Protein AF-A0A969H6Z1-F1 (afdb_monomer_lite)

Secondary structure (DSSP, 8-state):
-------GGGTS-HHHHHHHHHHHHHHHHHTTSS-HHHHHHHHHT---HHHHHHHHHHHHHHHHHTT---PPPHHHHHHHHHTT------

Sequence (90 aa):
MVRIEIPAWLVTDRQILDIVHATILRQANLTGGYPYVLARAHELAIISGEEREAFETMLAVEMRRKGVNPTLSSKQYNKNLLTGRESFRL

Foldseek 3Di:
DDDDDDDPVCVVDVVSVVVVVVQQVVQLVVPPRGHPVVVVVVVVPDDDPVNVVVVVVVVCVVCVVVVHHDDDDPVVVVVCVVVVNDPDPD

Structure (mmCIF, N/CA/C/O backbone):
data_AF-A0A969H6Z1-F1
#
_entry.id   AF-A0A969H6Z1-F1
#
loop_
_atom_site.group_PDB
_atom_site.id
_atom_site.type_symbol
_atom_site.label_atom_id
_atom_site.label_alt_id
_atom_site.label_comp_id
_atom_site.label_asym_id
_atom_site.label_entity_id
_atom_site.label_seq_id
_atom_site.pdbx_PDB_ins_code
_atom_site.Cartn_x
_atom_site.Cartn_y
_atom_site.Cartn_z
_atom_site.occupancy
_atom_site.B_iso_or_equiv
_atom_site.auth_seq_id
_atom_site.auth_comp_id
_atom_site.auth_asym_id
_atom_site.auth_atom_id
_atom_site.pdbx_PDB_model_num
ATOM 1 N N . MET A 1 1 ? 19.328 -2.792 -3.285 1.00 65.06 1 MET A N 1
ATOM 2 C CA . MET A 1 1 ? 18.944 -3.615 -4.453 1.00 65.06 1 MET A CA 1
ATOM 3 C C . MET A 1 1 ? 17.462 -3.927 -4.326 1.00 65.06 1 MET A C 1
ATOM 5 O O . MET A 1 1 ? 17.064 -4.400 -3.272 1.00 65.06 1 MET A O 1
ATOM 9 N N . VAL A 1 2 ? 16.651 -3.594 -5.331 1.00 82.56 2 VAL A N 1
ATOM 10 C CA . VAL A 1 2 ? 15.198 -3.850 -5.349 1.00 82.56 2 VAL A CA 1
ATOM 11 C C . VAL A 1 2 ? 14.923 -4.904 -6.416 1.00 82.56 2 VAL A C 1
ATOM 13 O O . VAL A 1 2 ? 15.480 -4.820 -7.508 1.00 82.56 2 VAL A O 1
ATOM 16 N N . ARG A 1 3 ? 14.095 -5.902 -6.096 1.00 89.81 3 ARG A N 1
ATOM 17 C CA . ARG A 1 3 ? 13.644 -6.919 -7.051 1.00 89.81 3 ARG A CA 1
ATOM 18 C C . ARG A 1 3 ? 12.316 -6.480 -7.654 1.00 89.81 3 ARG A C 1
ATOM 20 O O . ARG A 1 3 ? 11.404 -6.118 -6.918 1.00 89.81 3 ARG A O 1
ATOM 27 N N . ILE A 1 4 ? 12.225 -6.531 -8.977 1.00 87.75 4 ILE A N 1
ATOM 28 C CA . ILE A 1 4 ? 11.012 -6.218 -9.731 1.00 87.75 4 ILE A CA 1
ATOM 29 C C . ILE A 1 4 ? 10.562 -7.511 -10.394 1.00 87.75 4 ILE A C 1
ATOM 31 O O . ILE A 1 4 ? 11.324 -8.127 -11.137 1.00 87.75 4 ILE A O 1
ATOM 35 N N . GLU A 1 5 ? 9.348 -7.940 -10.085 1.00 92.06 5 GLU A N 1
ATOM 36 C CA . GLU A 1 5 ? 8.726 -9.088 -10.732 1.00 92.06 5 GLU A CA 1
ATOM 37 C C . GLU A 1 5 ? 7.793 -8.585 -11.824 1.00 92.06 5 GLU A C 1
ATOM 39 O O . GLU A 1 5 ? 7.021 -7.650 -11.611 1.00 92.06 5 GLU A O 1
ATOM 44 N N . ILE A 1 6 ? 7.887 -9.194 -13.002 1.00 90.25 6 ILE A N 1
ATOM 45 C CA . ILE A 1 6 ? 7.079 -8.841 -14.165 1.00 90.25 6 ILE A CA 1
ATOM 46 C C . ILE A 1 6 ? 6.324 -10.078 -14.661 1.00 90.25 6 ILE A C 1
ATOM 48 O O . ILE A 1 6 ? 6.869 -11.185 -14.624 1.00 90.25 6 ILE A O 1
ATOM 52 N N . PRO A 1 7 ? 5.077 -9.924 -15.132 1.00 91.44 7 PRO A N 1
ATOM 53 C CA . PRO A 1 7 ? 4.353 -11.004 -15.789 1.00 91.44 7 PRO A CA 1
ATOM 54 C C . PRO A 1 7 ? 5.104 -11.562 -17.007 1.00 91.44 7 PRO A C 1
ATOM 56 O O . PRO A 1 7 ? 5.718 -10.813 -17.763 1.00 91.44 7 PRO A O 1
ATOM 59 N N . ALA A 1 8 ? 4.997 -12.870 -17.255 1.00 90.56 8 ALA A N 1
ATOM 60 C CA . ALA A 1 8 ? 5.723 -13.529 -18.348 1.00 90.56 8 ALA A CA 1
ATOM 61 C C . ALA A 1 8 ? 5.388 -12.959 -19.742 1.00 90.56 8 ALA A C 1
ATOM 63 O O . ALA A 1 8 ? 6.267 -12.838 -20.590 1.00 90.56 8 ALA A O 1
ATOM 64 N N . TRP A 1 9 ? 4.136 -12.550 -19.964 1.00 89.75 9 TRP A N 1
ATOM 65 C CA . TRP A 1 9 ? 3.676 -11.979 -21.237 1.00 89.75 9 TRP A CA 1
ATOM 66 C C . TRP A 1 9 ? 4.285 -10.603 -21.558 1.00 89.75 9 TRP A C 1
ATOM 68 O O . TRP A 1 9 ? 4.250 -10.176 -22.706 1.00 89.75 9 TRP A O 1
ATOM 78 N N . LEU A 1 10 ? 4.874 -9.912 -20.576 1.00 89.31 10 LEU A N 1
ATOM 79 C CA . LEU A 1 10 ? 5.605 -8.657 -20.798 1.00 89.31 10 LEU A CA 1
ATOM 80 C C . LEU A 1 10 ? 7.007 -8.884 -21.365 1.00 89.31 10 LEU A C 1
ATOM 82 O O . LEU A 1 10 ? 7.580 -7.979 -21.956 1.00 89.31 10 LEU A O 1
ATOM 86 N N . VAL A 1 11 ? 7.569 -10.082 -21.196 1.00 88.81 11 VAL A N 1
ATOM 87 C CA . VAL A 1 11 ? 8.931 -10.397 -21.651 1.00 88.81 11 VAL A CA 1
ATOM 88 C C . VAL A 1 11 ? 8.987 -10.547 -23.173 1.00 88.81 11 VAL A C 1
ATOM 90 O O . VAL A 1 11 ? 10.019 -10.283 -23.785 1.00 88.81 11 VAL A O 1
ATOM 93 N N . THR A 1 12 ? 7.879 -10.956 -23.795 1.00 91.56 12 THR A N 1
ATOM 94 C CA . THR A 1 12 ? 7.794 -11.165 -25.246 1.00 91.56 12 THR A CA 1
ATOM 95 C C . THR A 1 12 ? 7.726 -9.863 -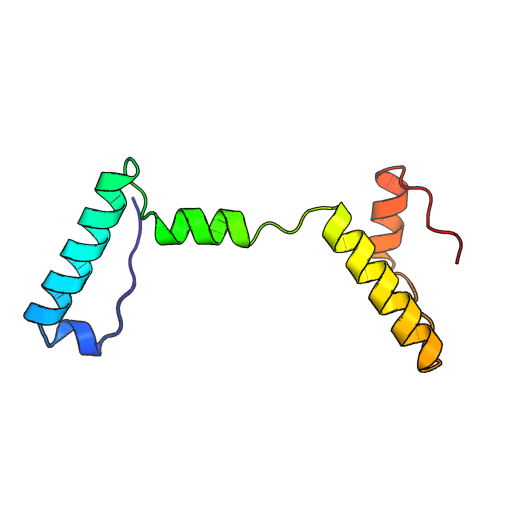26.041 1.00 91.56 12 THR A C 1
ATOM 97 O O . THR A 1 12 ? 8.134 -9.851 -27.199 1.00 91.56 12 THR A O 1
ATOM 100 N N . ASP A 1 13 ? 7.252 -8.770 -25.434 1.00 93.81 13 ASP A N 1
ATOM 101 C CA . ASP A 1 13 ? 7.202 -7.447 -26.060 1.00 93.81 13 ASP A CA 1
ATOM 102 C C . ASP A 1 13 ? 8.262 -6.524 -25.450 1.00 93.81 13 ASP A C 1
ATOM 104 O O . ASP A 1 13 ? 8.093 -5.926 -24.383 1.00 93.81 13 ASP A O 1
ATOM 108 N N . ARG A 1 14 ? 9.378 -6.390 -26.170 1.00 91.56 14 ARG A N 1
ATOM 109 C CA . ARG A 1 14 ? 10.510 -5.572 -25.734 1.00 91.56 14 ARG A CA 1
ATOM 110 C C . ARG A 1 14 ? 10.162 -4.088 -25.614 1.00 91.56 14 ARG A C 1
ATOM 112 O O . ARG A 1 14 ? 10.706 -3.423 -24.740 1.00 91.56 14 ARG A O 1
ATOM 119 N N . GLN A 1 15 ? 9.258 -3.570 -26.447 1.00 94.56 15 GLN A N 1
ATOM 120 C CA . GLN A 1 15 ? 8.897 -2.153 -26.401 1.00 94.56 15 GLN A CA 1
ATOM 121 C C . GLN A 1 15 ? 8.137 -1.838 -25.115 1.00 94.56 15 GLN A C 1
ATOM 123 O O . GLN A 1 15 ? 8.458 -0.868 -24.427 1.00 94.56 15 GLN A O 1
ATOM 128 N N . ILE A 1 16 ? 7.170 -2.683 -24.750 1.00 92.50 16 ILE A N 1
ATOM 129 C CA . ILE A 1 16 ? 6.428 -2.516 -23.497 1.00 92.50 16 ILE A CA 1
ATOM 130 C C . ILE A 1 16 ? 7.370 -2.694 -22.298 1.00 92.50 16 ILE A C 1
ATOM 132 O O . ILE A 1 16 ? 7.313 -1.907 -21.350 1.00 92.50 16 ILE A O 1
ATOM 136 N N . LEU A 1 17 ? 8.277 -3.674 -22.352 1.00 93.44 17 LEU A N 1
ATOM 137 C CA . LEU A 1 17 ? 9.264 -3.901 -21.298 1.00 93.44 17 LEU A CA 1
ATOM 138 C C . LEU A 1 17 ? 10.161 -2.675 -21.062 1.00 93.44 17 LEU A C 1
ATOM 140 O O . LEU A 1 17 ? 10.372 -2.270 -19.915 1.00 93.44 17 LEU A O 1
ATOM 144 N N . ASP A 1 18 ? 10.655 -2.057 -22.134 1.00 94.31 18 ASP A N 1
ATOM 145 C CA . ASP A 1 18 ? 11.499 -0.863 -22.060 1.00 94.31 18 ASP A CA 1
ATOM 146 C C . ASP A 1 18 ? 10.726 0.334 -21.482 1.00 94.31 18 ASP A C 1
ATOM 148 O O . ASP A 1 18 ? 11.247 1.054 -20.627 1.00 94.31 18 ASP A O 1
ATOM 152 N N . ILE A 1 19 ? 9.454 0.509 -21.862 1.00 94.50 19 ILE A N 1
ATOM 153 C CA . ILE A 1 19 ? 8.580 1.561 -21.318 1.00 94.50 19 ILE A CA 1
ATOM 154 C C . ILE A 1 19 ? 8.368 1.382 -19.810 1.00 94.50 19 ILE A C 1
ATOM 156 O O . ILE A 1 19 ? 8.447 2.359 -19.056 1.00 94.50 19 ILE A O 1
ATOM 160 N N . VAL A 1 20 ? 8.121 0.152 -19.348 1.00 92.44 20 VAL A N 1
ATOM 161 C CA . VAL A 1 20 ? 7.919 -0.142 -17.920 1.00 92.44 20 VAL A CA 1
ATOM 162 C C . VAL A 1 20 ? 9.185 0.177 -17.126 1.00 92.44 20 VAL A C 1
ATOM 164 O O . VAL A 1 20 ? 9.121 0.926 -16.148 1.00 92.44 20 VAL A O 1
ATOM 167 N N . HIS A 1 21 ? 10.348 -0.310 -17.567 1.00 92.06 21 HIS A N 1
ATOM 168 C CA . HIS A 1 21 ? 11.619 -0.025 -16.898 1.00 92.06 21 HIS A CA 1
ATOM 169 C C . HIS A 1 21 ? 11.955 1.470 -16.891 1.00 92.06 21 HIS A C 1
ATOM 171 O O . HIS A 1 21 ? 12.308 2.011 -15.840 1.00 92.06 21 HIS A O 1
ATOM 177 N N . ALA A 1 22 ? 11.795 2.157 -18.027 1.00 94.19 22 ALA A N 1
A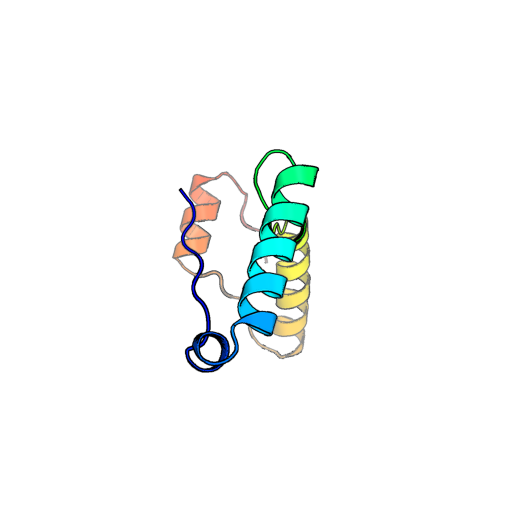TOM 178 C CA . ALA A 1 22 ? 12.030 3.595 -18.129 1.00 94.19 22 ALA A CA 1
ATOM 179 C C . ALA A 1 22 ? 11.122 4.384 -17.175 1.00 94.19 22 ALA A C 1
ATOM 181 O O . ALA A 1 22 ? 11.574 5.318 -16.510 1.00 94.19 22 ALA A O 1
ATOM 182 N N . THR A 1 23 ? 9.855 3.982 -17.056 1.00 93.31 23 THR A N 1
ATOM 183 C CA . THR A 1 23 ? 8.894 4.617 -16.148 1.00 93.31 23 THR A CA 1
ATOM 184 C C . THR A 1 23 ? 9.296 4.433 -14.686 1.00 93.31 23 THR A C 1
ATOM 186 O O . THR A 1 23 ? 9.306 5.407 -13.932 1.00 93.31 23 THR A O 1
ATOM 189 N N . ILE A 1 24 ? 9.681 3.218 -14.284 1.00 91.56 24 ILE A N 1
ATOM 190 C CA . ILE A 1 24 ? 10.117 2.923 -12.910 1.00 91.56 24 ILE A CA 1
ATOM 191 C C . ILE A 1 24 ? 11.375 3.724 -12.558 1.00 91.56 24 ILE A C 1
ATOM 193 O O . ILE A 1 24 ? 11.416 4.357 -11.502 1.00 91.56 24 ILE A O 1
ATOM 197 N N . LEU A 1 25 ? 12.370 3.753 -13.451 1.00 92.44 25 LEU A N 1
ATOM 198 C CA . LEU A 1 25 ? 13.601 4.523 -13.252 1.00 92.44 25 LEU A CA 1
ATOM 199 C C . LEU A 1 25 ? 13.325 6.025 -13.166 1.00 92.44 25 LEU A C 1
ATOM 201 O O . LEU A 1 25 ? 13.845 6.694 -12.276 1.00 92.44 25 LEU A O 1
ATOM 205 N N . ARG A 1 26 ? 12.466 6.558 -14.043 1.00 93.12 26 ARG A N 1
ATOM 206 C CA . ARG A 1 26 ? 12.061 7.968 -13.997 1.00 93.12 26 ARG A CA 1
ATOM 207 C C . ARG A 1 26 ? 11.412 8.312 -12.660 1.00 93.12 26 ARG A C 1
ATOM 209 O O . ARG A 1 26 ? 11.779 9.314 -12.059 1.00 93.12 26 ARG A O 1
ATOM 216 N N . GLN A 1 27 ? 10.475 7.489 -12.191 1.00 91.19 27 GLN A N 1
ATOM 217 C CA . GLN A 1 27 ? 9.810 7.696 -10.903 1.00 91.19 27 GLN A CA 1
ATOM 218 C C . GLN A 1 27 ? 10.796 7.614 -9.737 1.00 91.19 27 GLN A C 1
ATOM 220 O O . GLN A 1 27 ? 10.743 8.462 -8.858 1.00 91.19 27 GLN A O 1
ATOM 225 N N . ALA A 1 28 ? 11.708 6.640 -9.739 1.00 91.31 28 ALA A N 1
ATOM 226 C CA . ALA A 1 28 ? 12.715 6.496 -8.691 1.00 91.31 28 ALA A CA 1
ATOM 227 C C . ALA A 1 28 ? 13.697 7.679 -8.655 1.00 91.31 28 ALA A C 1
ATOM 229 O O . ALA A 1 28 ? 14.042 8.150 -7.575 1.00 91.31 28 ALA A O 1
ATOM 230 N N . ASN A 1 29 ? 14.117 8.196 -9.813 1.00 90.62 29 ASN A N 1
ATOM 231 C CA . ASN A 1 29 ? 15.042 9.331 -9.890 1.00 90.62 29 ASN A CA 1
ATOM 232 C C . ASN A 1 29 ? 14.443 10.630 -9.335 1.00 90.62 29 ASN A C 1
ATOM 234 O O . ASN A 1 29 ? 15.172 11.425 -8.750 1.00 90.62 29 ASN A O 1
ATOM 238 N N . LEU A 1 30 ? 13.131 10.844 -9.484 1.00 88.19 30 LEU A N 1
ATOM 239 C CA . LEU A 1 30 ? 12.457 12.044 -8.969 1.00 88.19 30 LEU A CA 1
ATOM 240 C C . LEU A 1 30 ? 12.441 12.116 -7.434 1.00 88.19 30 LEU A C 1
ATOM 242 O O . LEU A 1 30 ? 12.318 13.199 -6.873 1.00 88.19 30 LEU A O 1
ATOM 246 N N . THR A 1 31 ? 12.564 10.976 -6.759 1.00 84.12 31 THR A N 1
ATOM 247 C CA . THR A 1 31 ? 12.355 10.824 -5.310 1.00 84.12 31 THR A CA 1
ATOM 248 C C . THR A 1 31 ? 13.564 10.234 -4.586 1.00 84.12 31 THR A C 1
ATOM 250 O O . THR A 1 31 ? 13.434 9.711 -3.483 1.00 84.12 31 THR A O 1
ATOM 253 N N . GLY A 1 32 ? 14.758 10.314 -5.183 1.00 83.62 32 GLY A N 1
ATOM 254 C CA . GLY A 1 32 ? 16.003 9.916 -4.514 1.00 83.62 32 GLY A CA 1
ATOM 255 C C . GLY A 1 32 ? 16.263 8.406 -4.469 1.00 83.62 32 GLY A C 1
ATOM 256 O O . GLY A 1 32 ? 16.945 7.926 -3.570 1.00 83.62 32 GLY A O 1
ATOM 257 N N . GLY A 1 33 ? 15.740 7.651 -5.438 1.00 87.38 33 GLY A N 1
ATOM 258 C CA . GLY A 1 33 ? 16.056 6.233 -5.647 1.00 87.38 33 GLY A CA 1
ATOM 259 C C . GLY A 1 33 ? 14.924 5.251 -5.339 1.00 87.38 33 GLY A C 1
ATOM 260 O O . GLY A 1 33 ? 15.140 4.042 -5.428 1.00 87.38 33 GLY A O 1
ATOM 261 N N . TYR A 1 34 ? 13.717 5.728 -5.016 1.00 87.12 34 TYR A N 1
ATOM 262 C CA . TYR A 1 34 ? 12.563 4.873 -4.717 1.00 87.12 34 TYR A CA 1
ATOM 263 C C . TYR A 1 34 ? 11.280 5.401 -5.365 1.00 87.12 34 TYR A C 1
ATOM 265 O O . TYR A 1 34 ? 10.956 6.557 -5.122 1.00 87.12 34 TYR A O 1
ATOM 273 N N . PRO A 1 35 ? 10.527 4.618 -6.163 1.00 90.62 35 PRO A N 1
ATOM 274 C CA . PRO A 1 35 ? 9.378 5.132 -6.910 1.00 90.62 35 PRO A CA 1
ATOM 275 C C . PRO A 1 35 ? 8.357 5.874 -6.038 1.00 90.62 35 PRO A C 1
ATOM 277 O O . PRO A 1 35 ? 7.833 5.312 -5.075 1.00 90.62 35 PRO A O 1
ATOM 280 N N . TYR A 1 36 ? 8.018 7.107 -6.427 1.00 90.62 36 TYR A N 1
ATOM 281 C CA . TYR A 1 36 ? 7.077 7.966 -5.697 1.00 90.62 36 TYR A CA 1
ATOM 282 C C . TYR A 1 36 ? 5.756 7.269 -5.342 1.00 90.62 36 TYR A C 1
ATOM 284 O O . TYR A 1 36 ? 5.286 7.363 -4.212 1.00 90.62 36 TYR A O 1
ATOM 292 N N . VAL A 1 37 ? 5.173 6.524 -6.287 1.00 90.12 37 VAL A N 1
ATOM 293 C CA . VAL A 1 37 ? 3.889 5.830 -6.088 1.00 90.12 37 VAL A CA 1
ATOM 294 C C . VAL A 1 37 ? 3.953 4.834 -4.927 1.00 90.12 37 VAL A C 1
ATOM 296 O O . VAL A 1 37 ? 2.996 4.723 -4.166 1.00 90.12 37 VAL A O 1
ATOM 299 N N . LEU A 1 38 ? 5.082 4.142 -4.752 1.00 90.94 38 LEU A N 1
ATOM 300 C CA . LEU A 1 38 ? 5.254 3.197 -3.650 1.00 90.94 38 LEU A CA 1
ATOM 301 C C . LEU A 1 38 ? 5.459 3.916 -2.315 1.00 90.94 38 LEU A C 1
ATOM 303 O O . LEU A 1 38 ? 4.902 3.484 -1.309 1.00 90.94 38 LEU A O 1
ATOM 307 N N . ALA A 1 39 ? 6.203 5.028 -2.305 1.00 90.88 39 ALA A N 1
ATOM 308 C CA . ALA A 1 39 ? 6.347 5.857 -1.107 1.00 90.88 39 ALA A CA 1
ATOM 309 C C . ALA A 1 39 ? 4.980 6.374 -0.652 1.00 90.88 39 ALA A C 1
ATOM 311 O O . ALA A 1 39 ? 4.595 6.216 0.504 1.00 90.88 39 ALA A O 1
ATOM 312 N N . ARG A 1 40 ? 4.194 6.890 -1.600 1.00 92.44 40 ARG A N 1
ATOM 313 C CA . ARG A 1 40 ? 2.853 7.388 -1.322 1.00 92.44 40 ARG A CA 1
ATOM 314 C C . ARG A 1 40 ? 1.913 6.287 -0.839 1.00 92.44 40 ARG A C 1
ATOM 316 O O . ARG A 1 40 ? 1.134 6.517 0.078 1.00 92.44 40 ARG A O 1
ATOM 323 N N . ALA A 1 41 ? 1.989 5.093 -1.424 1.00 92.44 41 ALA A N 1
ATOM 324 C CA . ALA A 1 41 ? 1.212 3.945 -0.963 1.00 92.44 41 ALA A CA 1
ATOM 325 C C . ALA A 1 41 ? 1.593 3.531 0.466 1.00 92.44 41 ALA A C 1
ATOM 327 O O . ALA A 1 41 ? 0.707 3.213 1.253 1.00 92.44 41 ALA A O 1
ATOM 328 N N . HIS A 1 42 ? 2.883 3.573 0.816 1.00 91.81 42 HIS A N 1
ATOM 329 C CA . HIS A 1 42 ? 3.338 3.309 2.179 1.00 91.81 42 HIS A CA 1
ATOM 330 C C . HIS A 1 42 ? 2.747 4.315 3.168 1.00 91.81 42 HIS A C 1
ATOM 332 O O . HIS A 1 42 ? 2.184 3.899 4.173 1.00 91.81 42 HIS A O 1
ATOM 338 N N . GLU A 1 43 ? 2.808 5.610 2.855 1.00 91.06 43 GLU A N 1
ATOM 339 C CA . GLU A 1 43 ? 2.213 6.664 3.684 1.00 91.06 43 GLU A CA 1
ATOM 340 C C . GLU A 1 43 ? 0.700 6.483 3.853 1.00 91.06 43 GLU A C 1
ATOM 342 O O . GLU A 1 43 ? 0.187 6.580 4.961 1.00 91.06 43 GLU A O 1
ATOM 347 N N . LEU A 1 44 ? -0.015 6.197 2.760 1.00 91.88 44 LEU A N 1
ATOM 348 C CA . LEU A 1 44 ? -1.472 6.029 2.768 1.00 91.88 44 LEU A CA 1
ATOM 349 C C . LEU A 1 44 ? -1.934 4.751 3.474 1.00 91.88 44 LEU A C 1
ATOM 351 O O . LEU A 1 44 ? -3.065 4.690 3.945 1.00 91.88 44 LEU A O 1
ATOM 355 N N . ALA A 1 45 ? -1.089 3.723 3.532 1.00 91.75 45 ALA A N 1
ATOM 356 C CA . ALA A 1 45 ? -1.397 2.484 4.237 1.00 91.75 45 ALA A CA 1
ATOM 357 C C . ALA A 1 45 ? -1.245 2.614 5.763 1.00 91.75 45 ALA A C 1
ATOM 359 O O . ALA A 1 45 ? -1.627 1.694 6.493 1.00 91.75 45 ALA A O 1
ATOM 360 N N . ILE A 1 46 ? -0.675 3.719 6.258 1.00 92.88 46 ILE A N 1
ATOM 361 C CA . ILE A 1 46 ? -0.561 3.973 7.692 1.00 92.88 46 ILE A CA 1
ATOM 362 C C . ILE A 1 46 ? -1.946 4.327 8.228 1.00 92.88 46 ILE A C 1
ATOM 364 O O . ILE A 1 46 ? -2.490 5.382 7.928 1.00 92.88 46 ILE A O 1
ATOM 368 N N . ILE A 1 47 ? -2.482 3.443 9.066 1.00 90.44 47 ILE A N 1
ATOM 369 C CA . ILE A 1 47 ? -3.664 3.715 9.883 1.00 90.44 47 ILE A CA 1
ATOM 370 C C . ILE A 1 47 ? -3.163 4.125 11.263 1.00 90.44 47 ILE A C 1
ATOM 372 O O . ILE A 1 47 ? -2.475 3.349 11.940 1.00 90.44 47 ILE A O 1
ATOM 376 N N . SER A 1 48 ? -3.488 5.345 11.675 1.00 90.75 48 SER A N 1
ATOM 377 C CA . SER A 1 48 ? -3.126 5.856 12.992 1.00 90.75 48 SER A CA 1
ATOM 378 C C . SER A 1 48 ? -3.814 5.067 14.113 1.00 90.75 48 SER A C 1
ATOM 380 O O . SER A 1 48 ? -4.820 4.377 13.923 1.00 90.75 48 SER A O 1
ATOM 382 N N . GLY A 1 49 ? -3.264 5.166 15.328 1.00 89.31 49 GLY A N 1
ATOM 383 C CA . GLY A 1 49 ? -3.888 4.561 16.507 1.00 89.31 49 GLY A CA 1
ATOM 384 C C . GLY A 1 49 ? -5.294 5.105 16.777 1.00 89.31 49 GLY A C 1
ATOM 385 O O . GLY A 1 49 ? -6.163 4.337 17.175 1.00 89.31 49 GLY A O 1
ATOM 386 N N . GLU A 1 50 ? -5.510 6.394 16.508 1.00 90.69 50 GLU A N 1
ATOM 387 C CA . GLU A 1 50 ? -6.792 7.083 16.679 1.00 90.69 50 GLU A CA 1
ATOM 388 C C . GLU A 1 50 ? -7.833 6.617 15.653 1.00 90.69 50 GLU A C 1
ATOM 390 O O . GLU A 1 50 ? -8.938 6.241 16.033 1.00 90.69 50 GLU A O 1
ATOM 395 N N . GLU A 1 51 ? -7.475 6.540 14.366 1.00 91.00 51 GLU A N 1
ATOM 396 C CA . GLU A 1 51 ? -8.375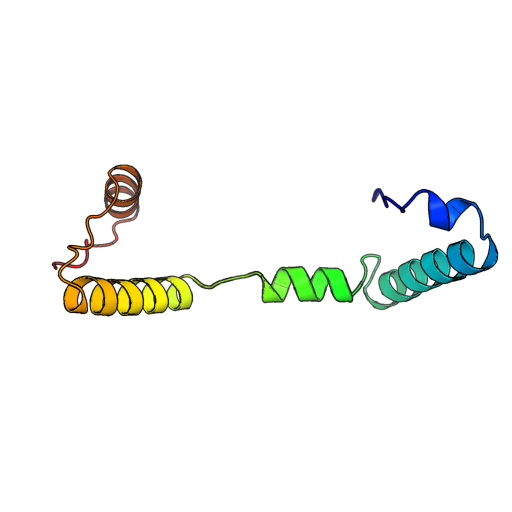 6.018 13.323 1.00 91.00 51 GLU A CA 1
ATOM 397 C C . GLU A 1 51 ? -8.788 4.575 13.609 1.00 91.00 51 GLU A C 1
ATOM 399 O O . GLU A 1 51 ? -9.948 4.196 13.431 1.00 91.00 51 GLU A O 1
ATOM 404 N N . ARG A 1 52 ? -7.843 3.766 14.100 1.00 89.75 52 ARG A N 1
ATOM 405 C CA . ARG A 1 52 ? -8.128 2.398 14.519 1.00 89.75 52 ARG A CA 1
ATOM 406 C C . ARG A 1 52 ? -9.119 2.356 15.684 1.00 89.75 52 ARG A C 1
ATOM 408 O O . ARG A 1 52 ? -10.036 1.543 15.652 1.00 89.75 52 ARG A O 1
ATOM 415 N N . GLU A 1 53 ? -8.944 3.199 16.696 1.00 89.06 53 GLU A N 1
ATOM 416 C CA . GLU A 1 53 ? -9.833 3.264 17.862 1.00 89.06 53 GLU A CA 1
ATOM 417 C C . GLU A 1 53 ? -11.238 3.762 17.492 1.00 89.06 53 GLU A C 1
ATOM 419 O O . GLU A 1 53 ? -12.241 3.180 17.918 1.00 89.06 53 GLU A O 1
ATOM 424 N N . ALA A 1 54 ? -11.324 4.780 16.634 1.00 91.06 54 ALA A N 1
ATOM 425 C CA . ALA A 1 54 ? -12.585 5.268 16.089 1.00 91.06 54 ALA A CA 1
ATOM 426 C C . ALA A 1 54 ? -13.322 4.157 15.325 1.00 91.06 54 ALA A C 1
ATOM 428 O O . ALA A 1 54 ? -14.510 3.918 15.557 1.00 91.06 54 ALA A O 1
ATOM 429 N N . PHE A 1 55 ? -12.607 3.416 14.474 1.00 91.38 55 PHE A N 1
ATOM 430 C CA . PHE A 1 55 ? -13.165 2.275 13.753 1.00 91.38 55 PHE A CA 1
ATOM 431 C C . PHE A 1 55 ? -13.621 1.149 14.695 1.00 91.38 55 PHE A C 1
ATOM 433 O O . PHE A 1 55 ? -14.729 0.635 14.539 1.00 91.38 55 PHE A O 1
ATOM 440 N N . GLU A 1 56 ? -12.810 0.781 15.693 1.00 90.00 56 GLU A N 1
ATOM 441 C CA . GLU A 1 56 ? -13.167 -0.235 16.695 1.00 90.00 56 GLU A CA 1
ATOM 442 C C . GLU A 1 56 ? -14.422 0.180 17.488 1.00 90.00 56 GLU A C 1
ATOM 444 O O . GLU A 1 56 ? -15.303 -0.649 17.727 1.00 90.00 56 GLU A O 1
ATOM 449 N N . THR A 1 57 ? -14.566 1.470 17.807 1.00 90.00 57 THR A N 1
ATOM 450 C CA . THR A 1 57 ? -15.757 2.026 18.470 1.00 90.00 57 THR A CA 1
ATOM 451 C C . THR A 1 57 ? -16.994 1.922 17.582 1.00 90.00 57 THR A C 1
ATOM 453 O O . THR A 1 57 ? -18.026 1.406 18.018 1.00 90.00 57 THR A O 1
ATOM 456 N N . MET A 1 58 ? -16.900 2.355 16.320 1.00 92.88 58 MET A N 1
ATOM 457 C CA . MET A 1 58 ? -17.998 2.242 15.351 1.00 92.88 58 MET A CA 1
ATOM 458 C C . MET A 1 58 ? -18.435 0.786 15.169 1.00 92.88 58 MET A C 1
ATOM 460 O O . MET A 1 58 ? -19.630 0.482 15.179 1.00 92.88 58 MET A O 1
ATOM 464 N N . LEU A 1 59 ? -17.468 -0.125 15.061 1.00 91.25 59 LEU A N 1
ATOM 465 C CA . LEU A 1 59 ? -17.729 -1.550 14.936 1.00 91.25 59 LEU A CA 1
ATOM 466 C C . LEU A 1 59 ? -18.429 -2.105 16.183 1.00 91.25 59 LEU A C 1
ATOM 468 O O . LEU A 1 59 ? -19.406 -2.839 16.049 1.00 91.25 59 LEU A O 1
ATOM 472 N N . ALA A 1 60 ? -17.989 -1.730 17.386 1.00 88.94 60 ALA A N 1
ATOM 473 C CA . ALA A 1 60 ? -18.623 -2.151 18.632 1.00 88.94 60 ALA A CA 1
ATOM 474 C C . ALA A 1 60 ? -20.085 -1.681 18.728 1.00 88.94 60 ALA A C 1
ATOM 476 O O . ALA A 1 60 ? -20.949 -2.456 19.148 1.00 88.94 60 ALA A O 1
ATOM 477 N N . VAL A 1 61 ? -20.381 -0.447 18.299 1.00 90.88 61 VAL A N 1
ATOM 478 C CA . VAL A 1 61 ? -21.758 0.072 18.232 1.00 90.88 61 VAL A CA 1
ATOM 479 C C . VAL A 1 61 ? -22.612 -0.761 17.275 1.00 90.88 61 VAL A C 1
ATOM 481 O O . VAL A 1 61 ? -23.709 -1.183 17.644 1.00 90.88 61 VAL A O 1
ATOM 484 N N . GLU A 1 62 ? -22.114 -1.052 16.074 1.00 92.38 62 GLU A N 1
ATOM 485 C CA . GLU A 1 62 ? -22.84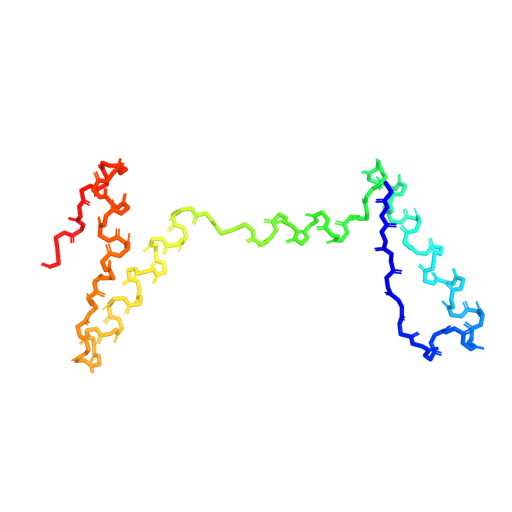8 -1.845 15.079 1.00 92.38 62 GLU A CA 1
ATOM 486 C C . GLU A 1 62 ? -23.036 -3.311 15.491 1.00 92.38 62 GLU A C 1
ATOM 488 O O . GLU A 1 62 ? -24.099 -3.894 15.265 1.00 92.38 62 GLU A O 1
ATOM 493 N N . MET A 1 63 ? -22.048 -3.913 16.156 1.00 90.19 63 MET A N 1
ATOM 494 C CA . MET A 1 63 ? -22.177 -5.260 16.717 1.00 90.19 63 MET A CA 1
ATOM 495 C C . MET A 1 63 ? -23.274 -5.306 17.783 1.00 90.19 63 MET A C 1
ATOM 497 O O . MET A 1 63 ? -24.163 -6.156 17.698 1.00 90.19 63 MET A O 1
ATOM 501 N N . ARG A 1 64 ? -23.285 -4.341 18.717 1.00 88.38 64 ARG A N 1
ATOM 502 C CA . ARG A 1 64 ? -24.338 -4.225 19.740 1.00 88.38 64 ARG A CA 1
ATOM 503 C C . ARG A 1 64 ? -25.720 -4.035 19.112 1.00 88.38 64 ARG A C 1
ATOM 505 O O . ARG A 1 64 ? -26.663 -4.702 19.528 1.00 88.38 64 ARG A O 1
ATOM 512 N N . ARG A 1 65 ? -25.842 -3.196 18.074 1.00 90.94 65 ARG A N 1
ATOM 513 C CA . ARG A 1 65 ? -27.098 -3.012 17.314 1.00 90.94 65 ARG A CA 1
ATOM 514 C C . ARG A 1 65 ? -27.625 -4.318 16.719 1.00 90.94 65 ARG A C 1
ATOM 516 O O . ARG A 1 65 ? -28.833 -4.511 16.659 1.00 90.94 65 ARG A O 1
ATOM 523 N N . LYS A 1 66 ? -26.732 -5.223 16.313 1.00 92.44 66 LYS A N 1
ATOM 524 C CA . LYS A 1 66 ? -27.071 -6.553 15.780 1.00 92.44 66 LYS A CA 1
ATOM 525 C 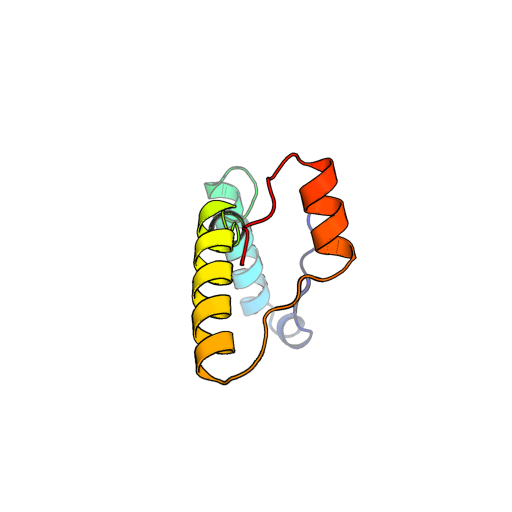C . LYS A 1 66 ? -27.184 -7.643 16.856 1.00 92.44 66 LYS A C 1
ATOM 527 O O . LYS A 1 66 ? -27.318 -8.812 16.509 1.00 92.44 66 LYS A O 1
ATOM 532 N N . GLY A 1 67 ? -27.121 -7.287 18.142 1.00 88.31 67 GLY A N 1
ATOM 533 C CA . GLY A 1 67 ? -27.202 -8.234 19.259 1.00 88.31 67 GLY A CA 1
ATOM 534 C C . GLY A 1 67 ? -25.947 -9.092 19.455 1.00 88.31 67 GLY A C 1
ATOM 535 O O . GLY A 1 67 ? -25.991 -10.088 20.173 1.00 88.31 67 GLY A O 1
ATOM 536 N N . VAL A 1 68 ? -24.827 -8.727 18.826 1.00 86.81 68 VAL A N 1
ATOM 537 C CA . VAL A 1 68 ? -23.543 -9.418 18.975 1.00 86.81 68 VAL A CA 1
ATOM 538 C C . VAL A 1 68 ? -22.703 -8.671 20.004 1.00 86.81 68 VAL A C 1
ATOM 540 O O . VAL A 1 68 ? -22.425 -7.483 19.849 1.00 86.81 68 VAL A O 1
ATOM 543 N N . ASN A 1 69 ? -22.258 -9.368 21.048 1.00 78.06 69 ASN A N 1
ATOM 544 C CA . ASN A 1 69 ? -21.378 -8.769 22.045 1.00 78.06 69 ASN A CA 1
ATOM 545 C C . ASN A 1 69 ? -19.938 -8.686 21.514 1.00 78.06 69 ASN A C 1
ATOM 547 O O . ASN A 1 69 ? -19.350 -9.724 21.199 1.00 78.06 69 ASN A O 1
ATOM 551 N N . PRO A 1 70 ? -19.337 -7.485 21.433 1.00 72.06 70 PRO A N 1
ATOM 552 C CA . PRO A 1 70 ? -17.933 -7.345 21.074 1.00 72.06 70 PRO A CA 1
ATOM 553 C C . PRO A 1 70 ? -17.060 -7.812 22.249 1.00 72.06 70 PRO A C 1
ATOM 555 O O . PRO A 1 70 ? -16.798 -7.064 23.187 1.00 72.06 70 PRO A O 1
ATOM 558 N N . THR A 1 71 ? -16.623 -9.071 22.229 1.00 74.44 71 THR A N 1
ATOM 559 C CA . THR A 1 71 ? -15.653 -9.599 23.201 1.00 74.44 71 THR A CA 1
ATOM 560 C C . THR A 1 71 ? -14.228 -9.370 22.712 1.00 74.44 71 THR A C 1
ATOM 562 O O . THR A 1 71 ? -13.892 -9.722 21.579 1.00 74.44 71 THR A O 1
ATOM 565 N N . LEU A 1 72 ? -13.363 -8.833 23.574 1.00 74.06 72 LEU A N 1
ATOM 566 C CA . LEU A 1 72 ? -11.938 -8.711 23.276 1.00 74.06 72 LEU A CA 1
ATOM 567 C C . LEU A 1 72 ? -11.279 -10.096 23.224 1.00 74.06 72 LEU A C 1
ATOM 569 O O . LEU A 1 72 ? -11.514 -10.949 24.077 1.00 74.06 72 LEU A O 1
ATOM 573 N N . SER A 1 73 ? -10.399 -10.304 22.246 1.00 74.69 73 SER A N 1
ATOM 574 C CA . SER A 1 73 ? -9.541 -11.492 22.212 1.00 74.69 73 SER A CA 1
ATOM 575 C C . SER A 1 73 ? -8.556 -11.481 23.386 1.00 74.69 73 SER A C 1
ATOM 577 O O . SER A 1 73 ? -8.024 -10.425 23.736 1.00 74.69 73 SER A O 1
ATOM 579 N N . SER A 1 74 ? -8.205 -12.656 23.923 1.00 77.56 74 SER A N 1
ATOM 580 C CA . SER A 1 74 ? -7.177 -12.819 24.965 1.00 77.56 74 SER A CA 1
ATOM 581 C C . SER A 1 74 ? -5.841 -12.159 24.596 1.00 77.56 74 SER A C 1
ATOM 583 O O . SER A 1 74 ? -5.132 -11.652 25.462 1.00 77.56 74 SER A O 1
ATOM 585 N N . LYS A 1 75 ? -5.501 -12.102 23.301 1.00 73.94 75 LYS A N 1
ATOM 586 C CA . LYS A 1 75 ? -4.302 -11.406 22.809 1.00 73.94 75 LYS A CA 1
ATOM 587 C C . LYS A 1 75 ? -4.411 -9.886 22.965 1.00 73.94 75 LYS A C 1
ATOM 589 O O . LYS A 1 75 ? -3.456 -9.242 23.392 1.00 73.94 75 LYS A O 1
ATOM 594 N N . GLN A 1 76 ? -5.568 -9.322 22.625 1.00 73.75 76 GLN A N 1
ATOM 595 C CA . GLN A 1 76 ? -5.819 -7.885 22.732 1.00 73.75 76 GLN A CA 1
ATOM 596 C C . GLN A 1 76 ? -5.922 -7.455 24.199 1.00 73.75 76 GLN A C 1
ATOM 598 O O . GLN A 1 76 ? -5.379 -6.422 24.574 1.00 73.75 76 GLN A O 1
ATOM 603 N N . TYR A 1 77 ? -6.534 -8.291 25.039 1.00 73.88 77 TYR A N 1
ATOM 604 C CA . TYR A 1 77 ? -6.603 -8.080 26.482 1.00 73.88 77 TYR A CA 1
ATOM 605 C C . TYR A 1 77 ? -5.208 -7.966 27.117 1.00 73.88 77 TYR A C 1
ATOM 607 O O . TYR A 1 77 ? -4.905 -6.963 27.759 1.00 73.88 77 TYR A O 1
ATOM 615 N N . ASN A 1 78 ? -4.323 -8.938 26.855 1.00 75.44 78 ASN A N 1
ATOM 616 C CA . ASN A 1 78 ? -2.944 -8.904 27.356 1.00 75.44 78 ASN A CA 1
ATOM 617 C C . ASN A 1 78 ? -2.170 -7.686 26.837 1.00 75.44 78 ASN A C 1
ATOM 619 O O . ASN A 1 78 ? -1.424 -7.057 27.582 1.00 75.44 78 ASN A O 1
ATOM 623 N N . LYS A 1 79 ? -2.371 -7.312 25.569 1.00 77.25 79 LYS A N 1
ATOM 624 C CA . LYS A 1 79 ? -1.740 -6.122 24.994 1.00 77.25 79 LYS A CA 1
ATOM 625 C C . LYS A 1 79 ? -2.179 -4.842 25.709 1.00 77.25 79 LYS A C 1
ATOM 627 O O . LYS A 1 79 ? -1.325 -4.029 26.048 1.00 77.25 79 LYS A O 1
ATOM 632 N N . ASN A 1 80 ? -3.473 -4.664 25.969 1.00 76.94 80 ASN A N 1
ATOM 633 C CA . ASN A 1 80 ? -3.977 -3.479 26.668 1.00 76.94 80 ASN A CA 1
ATOM 634 C C . ASN A 1 80 ? -3.423 -3.393 28.097 1.00 76.94 80 ASN A C 1
ATOM 636 O O . ASN A 1 80 ? -2.984 -2.320 28.510 1.00 76.94 80 ASN A O 1
ATOM 640 N N . LEU A 1 81 ? -3.337 -4.536 28.787 1.00 74.94 81 LEU A N 1
ATOM 641 C CA . LEU A 1 81 ? -2.771 -4.641 30.132 1.00 74.94 81 LEU A CA 1
ATOM 642 C C . LEU A 1 81 ? -1.286 -4.242 30.174 1.00 74.94 81 LEU A C 1
ATOM 644 O O . LEU A 1 81 ? -0.873 -3.476 31.038 1.00 74.94 81 LEU A O 1
ATOM 648 N N . LEU A 1 82 ? -0.493 -4.707 29.203 1.00 74.50 82 LEU A N 1
ATOM 649 C CA . LEU A 1 82 ? 0.940 -4.400 29.099 1.00 74.50 82 LEU A CA 1
ATOM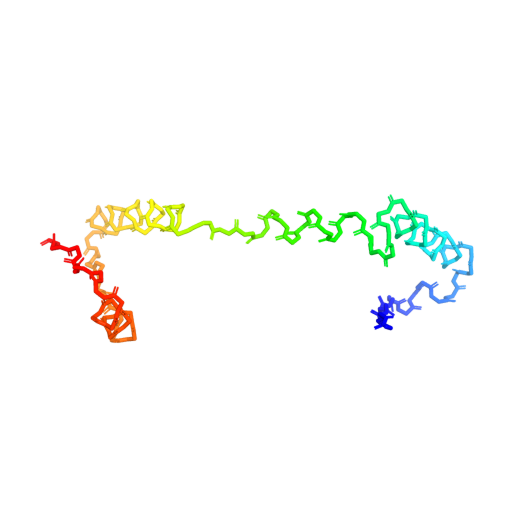 650 C C . LEU A 1 82 ? 1.224 -2.953 28.677 1.00 74.50 82 LEU A C 1
ATOM 652 O O . LEU A 1 82 ? 2.269 -2.408 29.017 1.00 74.50 82 LEU A O 1
ATOM 656 N N . THR A 1 83 ? 0.315 -2.333 27.920 1.00 72.38 83 THR A N 1
ATOM 657 C CA . THR A 1 83 ? 0.506 -0.971 27.390 1.00 72.38 83 THR A CA 1
ATOM 658 C C . THR A 1 83 ? -0.104 0.105 28.304 1.00 72.38 83 THR A C 1
ATOM 660 O O . THR A 1 83 ? -0.127 1.271 27.923 1.00 72.38 83 THR A O 1
ATOM 663 N N . GLY A 1 84 ? -0.642 -0.260 29.479 1.00 57.94 84 GLY A N 1
ATOM 664 C CA . GLY A 1 84 ? -1.295 0.681 30.403 1.00 57.94 84 GLY A CA 1
ATOM 665 C C . GLY A 1 84 ? -2.543 1.363 29.828 1.00 57.94 84 GLY A C 1
ATOM 666 O O . GLY A 1 84 ? -2.993 2.381 30.347 1.00 57.94 84 GLY A O 1
ATOM 667 N N . ARG A 1 85 ? -3.103 0.821 28.740 1.00 59.03 85 ARG A N 1
ATOM 668 C CA . ARG A 1 85 ? -4.357 1.298 28.159 1.00 59.03 85 ARG A CA 1
ATOM 669 C C . ARG A 1 85 ? -5.481 0.718 29.006 1.00 59.03 85 ARG A C 1
ATOM 671 O O . ARG A 1 85 ? -5.845 -0.442 28.811 1.00 59.03 85 ARG A O 1
ATOM 678 N N . GLU A 1 86 ? -5.964 1.504 29.974 1.00 52.03 86 GLU A N 1
ATOM 679 C CA . GLU A 1 86 ? -7.184 1.211 30.737 1.00 52.03 86 GLU A CA 1
ATOM 680 C C . GLU A 1 86 ? -8.236 0.694 29.756 1.00 52.03 86 GLU A C 1
ATOM 682 O O . GLU A 1 86 ? -8.569 1.328 28.752 1.00 52.03 86 GLU A O 1
ATOM 687 N N . SER A 1 87 ? -8.666 -0.537 30.000 1.00 49.22 87 SER A N 1
ATOM 688 C CA . SER A 1 87 ? -9.624 -1.219 29.151 1.00 49.22 87 SER A CA 1
ATOM 689 C C . SER A 1 87 ? -10.904 -0.400 29.169 1.00 49.22 87 SER A C 1
ATOM 691 O O . SER A 1 87 ? -11.455 -0.136 30.236 1.00 49.22 87 SER A O 1
ATOM 693 N N . PHE A 1 88 ? -11.352 0.006 27.981 1.00 45.75 88 PHE A N 1
ATOM 694 C CA . PHE A 1 88 ? -12.656 0.611 27.757 1.00 45.75 88 PHE A CA 1
ATOM 695 C C . PHE A 1 88 ? -13.696 -0.217 28.527 1.00 45.75 88 PHE A C 1
ATOM 697 O O . PHE A 1 88 ? -13.958 -1.371 28.174 1.00 45.75 88 PHE A O 1
ATOM 704 N N . ARG A 1 89 ? -14.199 0.318 29.647 1.00 40.78 89 ARG A N 1
ATOM 705 C CA . ARG A 1 89 ? -15.267 -0.331 30.408 1.00 40.78 89 ARG A CA 1
ATOM 706 C C . ARG A 1 89 ? -16.510 -0.270 29.529 1.00 40.78 89 ARG A C 1
ATOM 708 O O . ARG A 1 89 ? -17.035 0.812 29.277 1.00 40.78 89 ARG A O 1
ATOM 715 N N . LEU A 1 90 ? -16.873 -1.437 28.999 1.00 43.41 90 LEU A N 1
ATOM 716 C CA . LEU A 1 90 ? -18.065 -1.688 28.192 1.00 43.41 90 LEU A CA 1
ATOM 717 C C . LEU A 1 90 ? -19.347 -1.546 29.004 1.00 43.41 90 LEU A C 1
ATOM 719 O O . LEU A 1 90 ? -19.323 -1.889 30.207 1.00 43.41 90 LEU A O 1
#

pLDDT: mean 84.58, std 12.24, range [40.78, 94.56]

Radius of gyration: 22.61 Å; chains: 1; bounding box: 46×26×57 Å